Protein AF-A0A956IYU4-F1 (afdb_monomer_lite)

Structure (mmCIF, N/CA/C/O backbone):
data_AF-A0A956IYU4-F1
#
_entry.id   AF-A0A956IYU4-F1
#
loop_
_atom_site.group_PDB
_atom_site.id
_atom_site.type_symbol
_atom_site.label_atom_id
_atom_site.label_alt_id
_atom_site.label_comp_id
_atom_site.label_asym_id
_atom_site.label_entity_id
_atom_site.label_seq_id
_atom_site.pdbx_PDB_ins_code
_atom_site.Cartn_x
_atom_site.Cartn_y
_atom_site.Cartn_z
_atom_site.occupancy
_atom_site.B_iso_or_equiv
_atom_site.auth_seq_id
_atom_site.auth_comp_id
_atom_site.auth_asym_id
_atom_site.auth_atom_id
_atom_site.pdbx_PDB_model_num
ATOM 1 N N . MET A 1 1 ? -11.314 -18.450 39.414 1.00 36.56 1 MET A N 1
ATOM 2 C CA . MET A 1 1 ? -12.401 -18.622 38.427 1.00 36.56 1 MET A CA 1
ATOM 3 C C . MET A 1 1 ? -12.031 -17.770 37.225 1.00 36.56 1 MET A C 1
ATOM 5 O O . MET A 1 1 ? -11.643 -16.630 37.430 1.00 36.56 1 MET A O 1
ATOM 9 N N . LEU A 1 2 ? -11.947 -18.393 36.050 1.00 34.94 2 LEU A N 1
ATOM 10 C CA . LEU A 1 2 ? -11.130 -17.993 34.901 1.00 34.94 2 LEU A CA 1
ATOM 11 C C . LEU A 1 2 ? -11.397 -16.573 34.374 1.00 34.94 2 LEU A C 1
ATOM 13 O O . LEU A 1 2 ? -12.539 -16.209 34.109 1.00 34.94 2 LEU A O 1
ATOM 17 N N . ALA A 1 3 ? -10.310 -15.841 34.118 1.00 36.00 3 ALA A N 1
ATOM 18 C CA . ALA A 1 3 ? -10.286 -14.736 33.172 1.00 36.00 3 ALA A CA 1
ATOM 19 C C . ALA A 1 3 ? -10.494 -15.306 31.760 1.00 36.00 3 ALA A C 1
ATOM 21 O O . ALA A 1 3 ? -9.630 -16.005 31.231 1.00 36.00 3 ALA A O 1
ATOM 22 N N . LEU A 1 4 ? -11.657 -15.043 31.167 1.00 43.25 4 LEU A N 1
ATOM 23 C CA . LEU A 1 4 ? -11.859 -15.238 29.738 1.00 43.25 4 LEU A CA 1
ATOM 24 C C . LEU A 1 4 ? -11.059 -14.157 29.008 1.00 43.25 4 LEU A C 1
ATOM 26 O O . LEU A 1 4 ? -11.446 -12.991 28.969 1.00 43.25 4 LEU A O 1
ATOM 30 N N . LEU A 1 5 ? -9.920 -14.579 28.461 1.00 45.81 5 LEU A N 1
ATOM 31 C CA . LEU A 1 5 ? -9.190 -13.920 27.385 1.00 45.81 5 LEU A CA 1
ATOM 32 C C . LEU A 1 5 ? -10.113 -13.814 26.162 1.00 45.81 5 LEU A C 1
ATOM 34 O O . LEU A 1 5 ? -10.081 -14.651 25.266 1.00 45.81 5 LEU A O 1
ATOM 38 N N . GLY A 1 6 ? -10.979 -12.808 26.152 1.00 35.69 6 GLY A N 1
ATOM 39 C CA . GLY A 1 6 ? -11.669 -12.370 24.951 1.00 35.69 6 GLY A CA 1
ATOM 40 C C . GLY A 1 6 ? -10.779 -11.365 24.245 1.00 35.69 6 GLY A C 1
ATOM 41 O O . GLY A 1 6 ? -10.863 -10.175 24.536 1.00 35.69 6 GLY A O 1
ATOM 42 N N . VAL A 1 7 ? -9.914 -11.841 23.345 1.00 42.12 7 VAL A N 1
ATOM 43 C CA . VAL A 1 7 ? -9.416 -11.010 22.243 1.00 42.12 7 VAL A CA 1
ATOM 44 C C . VAL A 1 7 ? -10.658 -10.373 21.645 1.00 42.12 7 VAL A C 1
ATOM 46 O O . VAL A 1 7 ? -11.539 -11.084 21.158 1.00 42.12 7 VAL A O 1
ATOM 49 N N . VAL A 1 8 ? -10.795 -9.058 21.783 1.00 41.75 8 VAL A N 1
ATOM 50 C CA . VAL A 1 8 ? -11.903 -8.356 21.157 1.00 41.75 8 VAL A CA 1
ATOM 51 C C . VAL A 1 8 ? -11.607 -8.409 19.664 1.00 41.75 8 VAL A C 1
ATOM 53 O O . VAL A 1 8 ? -10.870 -7.588 19.132 1.00 41.75 8 VAL A O 1
ATOM 56 N N . ALA A 1 9 ? -12.116 -9.453 19.012 1.00 47.03 9 ALA A N 1
ATOM 57 C CA . ALA A 1 9 ? -12.219 -9.580 17.572 1.00 47.03 9 ALA A CA 1
ATOM 58 C C . ALA A 1 9 ? -13.215 -8.514 17.095 1.00 47.03 9 ALA A C 1
ATOM 60 O O . ALA A 1 9 ? -14.363 -8.807 16.764 1.00 47.03 9 ALA A O 1
ATOM 61 N N . LEU A 1 10 ? -12.818 -7.243 17.172 1.00 43.94 10 LEU A N 1
ATOM 62 C CA . LEU A 1 10 ? -13.607 -6.140 16.655 1.00 43.94 10 LEU A CA 1
ATOM 63 C C . LEU A 1 10 ? -13.467 -6.182 15.136 1.00 43.94 10 LEU A C 1
ATOM 65 O O . LEU A 1 10 ? -12.476 -5.742 14.568 1.00 43.94 10 LEU A O 1
ATOM 69 N N . PHE A 1 11 ? -14.496 -6.753 14.511 1.00 49.50 11 PHE A N 1
ATOM 70 C CA . PHE A 1 11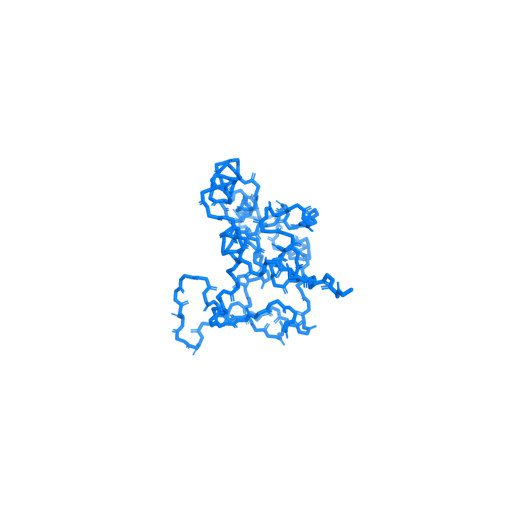 ? -14.834 -6.579 13.102 1.00 49.50 11 PHE A CA 1
ATOM 71 C C . PHE A 1 11 ? -13.940 -7.287 12.070 1.00 49.50 11 PHE A C 1
ATOM 73 O O . PHE A 1 11 ? -13.531 -6.707 11.074 1.00 49.50 11 PHE A O 1
ATOM 80 N N . GLN A 1 12 ? -13.724 -8.592 12.229 1.00 60.53 12 GLN A N 1
ATOM 81 C CA . GLN A 1 12 ? -13.349 -9.453 11.099 1.00 60.53 12 GLN A CA 1
ATOM 82 C C . GLN A 1 12 ? -14.637 -9.911 10.393 1.00 60.53 12 GLN A C 1
ATOM 84 O O . GLN A 1 12 ? -15.030 -11.075 10.487 1.00 60.53 12 GLN A O 1
ATOM 89 N N . ILE A 1 13 ? -15.378 -8.990 9.759 1.00 62.53 13 ILE A N 1
ATOM 90 C CA . ILE A 1 13 ? -16.388 -9.435 8.790 1.00 62.53 13 ILE A CA 1
ATOM 91 C C . ILE A 1 13 ? -15.597 -10.096 7.674 1.00 62.53 13 ILE A C 1
ATOM 93 O O . ILE A 1 13 ? -14.913 -9.411 6.919 1.00 62.53 13 ILE A O 1
ATOM 97 N N . GLN A 1 14 ? -15.680 -11.422 7.596 1.00 71.38 14 GLN A N 1
ATOM 98 C CA . GLN A 1 14 ? -15.031 -12.161 6.532 1.00 71.38 14 GLN A CA 1
ATOM 99 C C . GLN A 1 14 ? -15.664 -11.759 5.205 1.00 71.38 14 GLN A C 1
ATOM 101 O O . GLN A 1 14 ? -16.773 -12.174 4.864 1.00 71.38 14 GLN A O 1
ATOM 106 N N . LEU A 1 15 ? -14.958 -10.905 4.479 1.00 81.38 15 LEU A N 1
ATOM 107 C CA . LEU A 1 15 ? -15.327 -10.500 3.140 1.00 81.38 15 LEU A CA 1
ATOM 108 C C . LEU A 1 15 ? -14.923 -11.612 2.164 1.00 81.38 15 LEU A C 1
ATOM 110 O O . LEU A 1 15 ? -13.841 -12.167 2.332 1.00 81.38 15 LEU A O 1
ATOM 114 N N . PRO A 1 16 ? -15.739 -11.941 1.151 1.00 86.50 16 PRO A N 1
ATOM 115 C CA . PRO A 1 16 ? -15.345 -12.784 0.024 1.00 86.50 16 PRO A CA 1
ATOM 116 C C . PRO A 1 16 ? -13.981 -12.435 -0.595 1.00 86.50 16 PRO A C 1
ATOM 118 O O . PRO A 1 16 ? -13.442 -11.341 -0.406 1.00 86.50 16 PRO A O 1
ATOM 121 N N . GLY A 1 17 ? -13.437 -13.371 -1.370 1.00 88.19 17 GLY A N 1
ATOM 122 C CA . GLY A 1 17 ? -12.120 -13.253 -2.001 1.00 88.19 17 GLY A CA 1
ATOM 123 C C . GLY A 1 17 ? -11.017 -13.947 -1.203 1.00 88.19 17 GLY A C 1
ATOM 124 O O . GLY A 1 17 ? -11.297 -14.694 -0.264 1.00 88.19 17 GLY A O 1
ATOM 125 N N . THR A 1 18 ? -9.764 -13.700 -1.577 1.00 90.81 18 THR A N 1
ATOM 126 C CA . THR A 1 18 ? -8.589 -14.312 -0.938 1.00 90.81 18 THR A CA 1
ATOM 127 C C . THR A 1 18 ? -8.343 -13.730 0.449 1.00 90.81 18 THR A C 1
ATOM 129 O O . THR A 1 18 ? -8.415 -12.517 0.643 1.00 90.81 18 THR A O 1
ATOM 132 N N . GLN A 1 19 ? -8.027 -14.599 1.406 1.00 91.88 19 GLN A N 1
ATOM 133 C CA . GLN A 1 19 ? -7.857 -14.258 2.819 1.00 91.88 19 GLN A CA 1
ATOM 134 C C . GLN A 1 19 ? -6.398 -14.333 3.265 1.00 91.88 19 GLN A C 1
ATOM 136 O O . GLN A 1 19 ? -5.568 -14.953 2.584 1.00 91.88 19 GLN A O 1
ATOM 141 N N . PRO A 1 20 ? -6.059 -13.740 4.426 1.00 92.62 20 PRO A N 1
ATOM 142 C CA . PRO A 1 20 ? -4.705 -13.793 4.936 1.00 92.62 20 PRO A CA 1
ATOM 143 C C . PRO A 1 20 ? -4.241 -15.237 5.142 1.00 92.62 20 PRO A C 1
ATOM 145 O O . PRO A 1 20 ? -4.925 -16.048 5.765 1.00 92.62 20 PRO A O 1
ATOM 148 N N . GLY A 1 21 ? -3.064 -15.562 4.608 1.00 90.56 21 GLY A N 1
ATOM 149 C CA . GLY A 1 21 ? -2.463 -16.894 4.709 1.00 90.56 21 GLY A CA 1
ATOM 150 C C . GLY A 1 21 ? -3.004 -17.958 3.744 1.00 90.56 21 GLY A C 1
ATOM 151 O O . GLY A 1 21 ? -2.510 -19.084 3.783 1.00 90.56 21 GLY A O 1
ATOM 152 N N . GLU A 1 22 ? -3.960 -17.641 2.864 1.00 92.38 22 GLU A N 1
ATOM 153 C CA . GLU A 1 22 ? -4.471 -18.612 1.877 1.00 92.38 22 GLU A CA 1
ATOM 154 C C . GLU A 1 22 ? -3.514 -18.853 0.701 1.00 92.38 22 GLU A C 1
ATOM 156 O O . GLU A 1 22 ? -3.512 -19.938 0.116 1.00 92.38 22 GLU A O 1
ATOM 161 N N . LEU A 1 23 ? -2.683 -17.865 0.357 1.00 92.38 23 LEU A N 1
ATOM 162 C CA . LEU A 1 23 ? -1.724 -17.971 -0.742 1.00 92.38 23 LEU A CA 1
ATOM 163 C C . LEU A 1 23 ? -0.533 -18.856 -0.353 1.00 92.38 23 LEU A C 1
ATOM 165 O O . LEU A 1 23 ? 0.206 -18.556 0.588 1.00 92.38 23 LEU A O 1
ATOM 169 N N . ARG A 1 24 ? -0.292 -19.921 -1.123 1.00 93.25 24 ARG A N 1
ATOM 170 C CA . ARG A 1 24 ? 0.916 -20.752 -1.006 1.00 93.25 24 ARG A CA 1
ATOM 171 C C . ARG A 1 24 ? 2.085 -20.124 -1.753 1.00 93.25 24 ARG A C 1
ATOM 173 O O . ARG A 1 24 ? 3.226 -20.192 -1.292 1.00 93.25 24 ARG A O 1
ATOM 180 N N . HIS A 1 25 ? 1.811 -19.515 -2.903 1.00 92.81 25 HIS A N 1
ATOM 181 C CA . HIS A 1 25 ? 2.782 -18.749 -3.663 1.00 92.81 25 HIS A CA 1
ATOM 182 C C . HIS A 1 25 ? 2.897 -17.340 -3.079 1.00 92.81 25 HIS A C 1
ATOM 184 O O . HIS A 1 25 ? 2.004 -16.503 -3.245 1.00 92.81 25 HIS A O 1
ATOM 190 N N . ARG A 1 26 ? 4.004 -17.093 -2.372 1.00 90.06 26 ARG A N 1
ATOM 191 C CA . ARG A 1 26 ? 4.291 -15.802 -1.734 1.00 90.06 26 ARG A CA 1
ATOM 192 C C . ARG A 1 26 ? 4.411 -14.686 -2.756 1.00 90.06 26 ARG A C 1
ATOM 194 O O . ARG A 1 26 ? 4.672 -14.943 -3.930 1.00 90.06 26 ARG A O 1
ATOM 201 N N . PHE A 1 27 ? 4.236 -13.458 -2.288 1.00 92.69 27 PHE A N 1
ATOM 202 C CA . PHE A 1 27 ? 4.439 -12.311 -3.146 1.00 92.69 27 PHE A CA 1
ATOM 203 C C . PHE A 1 27 ? 5.914 -12.120 -3.500 1.00 92.69 27 PHE A C 1
ATOM 205 O O . PHE A 1 27 ? 6.801 -12.295 -2.659 1.00 92.69 27 PHE A O 1
ATOM 212 N N . SER A 1 28 ? 6.166 -11.742 -4.747 1.00 92.19 28 SER A N 1
ATOM 213 C CA . SER A 1 28 ? 7.487 -11.315 -5.202 1.00 92.19 28 SER A CA 1
ATOM 214 C C . SER A 1 28 ? 7.743 -9.861 -4.810 1.00 92.19 28 SER A C 1
ATOM 216 O O . SER A 1 28 ? 6.865 -9.009 -4.929 1.00 92.19 28 SER A O 1
ATOM 218 N N . ASP A 1 29 ? 8.966 -9.558 -4.374 1.00 91.75 29 ASP A N 1
ATOM 219 C CA . ASP A 1 29 ? 9.379 -8.176 -4.123 1.00 91.75 29 ASP A CA 1
ATOM 220 C C . ASP A 1 29 ? 9.360 -7.376 -5.447 1.00 91.75 29 ASP A C 1
ATOM 222 O O . ASP A 1 29 ? 9.904 -7.874 -6.444 1.00 91.75 29 ASP A O 1
ATOM 226 N N . PRO A 1 30 ? 8.807 -6.144 -5.483 1.00 91.12 30 PRO A N 1
ATOM 227 C CA . PRO A 1 30 ? 8.770 -5.305 -6.689 1.00 91.12 30 PRO A CA 1
ATOM 228 C C . PRO A 1 30 ? 10.137 -5.064 -7.340 1.00 91.12 30 PRO A C 1
ATOM 230 O O . PRO A 1 30 ? 10.234 -4.885 -8.555 1.00 91.12 30 PRO A O 1
ATOM 233 N N . THR A 1 31 ? 11.222 -5.100 -6.562 1.00 91.38 31 THR A N 1
ATOM 234 C CA . THR A 1 31 ? 12.596 -5.013 -7.079 1.00 91.38 31 THR A CA 1
ATOM 235 C C . THR A 1 31 ? 12.922 -6.140 -8.059 1.00 91.38 31 THR A C 1
ATOM 237 O O . THR A 1 31 ? 13.674 -5.922 -9.007 1.00 91.38 31 THR A O 1
ATOM 240 N N . THR A 1 32 ? 12.290 -7.308 -7.910 1.00 92.44 32 THR A N 1
AT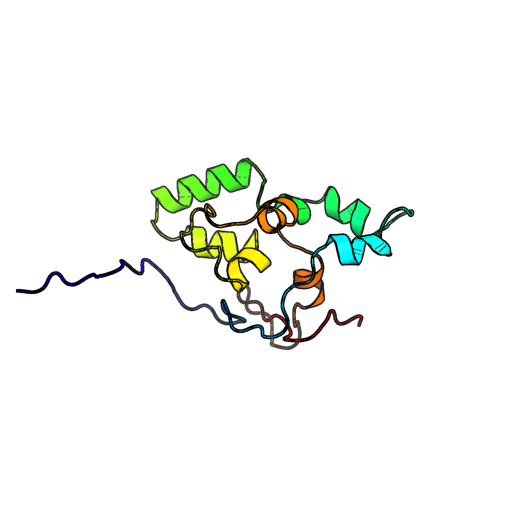OM 241 C CA . THR A 1 32 ? 12.393 -8.418 -8.866 1.00 92.44 32 THR A CA 1
ATOM 242 C C . THR A 1 32 ? 11.866 -8.001 -10.236 1.00 92.44 32 THR A C 1
ATOM 244 O O . THR A 1 32 ? 12.509 -8.264 -11.252 1.00 92.44 32 THR A O 1
ATOM 247 N N . CYS A 1 33 ? 10.732 -7.297 -10.270 1.00 92.19 33 CYS A N 1
ATOM 248 C CA . CYS A 1 33 ? 10.129 -6.770 -11.493 1.00 92.19 33 CYS A CA 1
ATOM 249 C C . CYS A 1 33 ? 11.006 -5.665 -12.103 1.00 92.19 33 CYS A C 1
ATOM 251 O O . CYS A 1 33 ? 11.197 -5.609 -13.320 1.00 92.19 33 CYS A O 1
ATOM 253 N N . HIS A 1 34 ? 11.594 -4.811 -11.260 1.00 93.25 34 HIS A N 1
ATOM 254 C CA . HIS A 1 34 ? 12.462 -3.712 -11.690 1.00 93.25 34 HIS A CA 1
ATOM 255 C C . HIS A 1 34 ? 13.758 -4.160 -12.372 1.00 93.25 34 HIS A C 1
ATOM 257 O O . HIS A 1 34 ? 14.349 -3.357 -13.090 1.00 93.25 34 HIS A O 1
ATOM 263 N N . ASN A 1 35 ? 14.184 -5.416 -12.210 1.00 93.75 35 ASN A N 1
ATOM 264 C CA . ASN A 1 35 ? 15.356 -5.943 -12.915 1.00 93.75 35 ASN A CA 1
ATOM 265 C C . ASN A 1 35 ? 15.211 -5.874 -14.443 1.00 93.75 35 ASN A C 1
ATOM 267 O O . ASN A 1 35 ? 16.216 -5.778 -15.146 1.00 93.75 35 ASN A O 1
ATOM 271 N N . CYS A 1 36 ? 13.978 -5.929 -14.959 1.00 94.75 36 CYS A N 1
ATOM 272 C CA . CYS A 1 36 ? 13.707 -5.876 -16.398 1.00 94.75 36 CYS A CA 1
ATOM 273 C C . CYS A 1 36 ? 12.670 -4.818 -16.794 1.00 94.75 36 CYS A C 1
ATOM 275 O O . CYS A 1 36 ? 12.698 -4.359 -17.929 1.00 94.75 36 CYS A O 1
ATOM 277 N N . HIS A 1 37 ? 11.771 -4.409 -15.893 1.00 94.75 37 HIS A N 1
ATOM 278 C CA . HIS A 1 37 ? 10.672 -3.479 -16.190 1.00 94.75 37 HIS A CA 1
ATOM 279 C C . HIS A 1 37 ? 10.939 -2.043 -15.713 1.00 94.75 37 HIS A C 1
ATOM 281 O O . HIS A 1 37 ? 10.006 -1.337 -15.328 1.00 94.75 37 HIS A O 1
ATOM 287 N N . ARG A 1 38 ? 12.205 -1.609 -15.723 1.00 96.00 38 ARG A N 1
ATOM 288 C CA . ARG A 1 38 ? 12.641 -0.274 -15.292 1.00 96.00 38 ARG A CA 1
ATOM 289 C C . ARG A 1 38 ? 13.724 0.294 -16.218 1.00 96.00 38 ARG A C 1
ATOM 291 O O . ARG A 1 38 ? 14.476 -0.472 -16.812 1.00 96.00 38 ARG A O 1
ATOM 298 N N . GLY A 1 39 ? 13.855 1.621 -16.292 1.00 95.88 39 GLY A N 1
ATOM 299 C CA . GLY A 1 39 ? 15.004 2.297 -16.907 1.00 95.88 39 GLY A CA 1
ATOM 300 C C . GLY A 1 39 ? 14.868 2.565 -18.406 1.00 95.88 39 GLY A C 1
ATOM 301 O O . GLY A 1 39 ? 15.869 2.807 -19.076 1.00 95.88 39 GLY A O 1
ATOM 302 N N . PHE A 1 40 ? 13.645 2.523 -18.932 1.00 95.25 40 PHE A N 1
ATOM 303 C CA . PHE A 1 40 ? 13.321 2.853 -20.319 1.00 95.25 40 PHE A CA 1
ATOM 304 C C . PHE A 1 40 ? 12.039 3.687 -20.389 1.00 95.25 40 PHE A C 1
ATOM 306 O O . PHE A 1 40 ? 11.281 3.769 -19.420 1.00 95.25 40 PHE A O 1
ATOM 313 N N . ASP A 1 41 ? 11.813 4.330 -21.533 1.00 95.50 41 ASP A N 1
ATOM 314 C CA . ASP A 1 41 ? 10.646 5.188 -21.730 1.00 95.50 41 ASP A CA 1
ATOM 315 C C . ASP A 1 41 ? 9.339 4.396 -21.572 1.00 95.50 41 ASP A C 1
ATOM 317 O O . ASP A 1 41 ? 9.176 3.317 -22.142 1.00 95.50 41 ASP A O 1
ATOM 321 N N . GLY A 1 42 ? 8.431 4.909 -20.742 1.00 91.81 42 GLY A N 1
ATOM 322 C CA . GLY A 1 42 ? 7.186 4.226 -20.391 1.00 91.81 42 GLY A CA 1
ATOM 323 C C . GLY A 1 42 ? 7.349 2.959 -19.542 1.00 91.81 42 GLY A C 1
ATOM 324 O O . GLY A 1 42 ? 6.413 2.161 -19.478 1.00 91.81 42 GLY A O 1
ATOM 325 N N . SER A 1 43 ? 8.499 2.735 -18.891 1.00 95.38 43 SER A N 1
ATOM 326 C CA . SER A 1 43 ? 8.673 1.544 -18.055 1.00 95.38 43 SER A CA 1
ATOM 327 C C . SER A 1 43 ? 7.648 1.493 -16.912 1.00 95.38 43 SER A C 1
ATOM 329 O O . SER A 1 43 ? 7.346 2.498 -16.253 1.00 95.38 43 SER A O 1
ATOM 331 N N . ALA A 1 44 ? 7.102 0.298 -16.671 1.00 92.94 44 ALA A N 1
ATOM 332 C CA . ALA A 1 44 ? 6.092 0.091 -15.637 1.00 92.94 44 ALA A CA 1
ATOM 333 C C . ALA A 1 44 ? 6.644 0.422 -14.243 1.00 92.94 44 ALA A C 1
ATOM 335 O O . ALA A 1 44 ? 5.961 1.069 -13.459 1.00 92.94 44 ALA A O 1
ATOM 336 N N . GLY A 1 45 ? 7.893 0.048 -13.949 1.00 94.88 45 GLY A N 1
ATOM 337 C CA . GLY A 1 45 ? 8.529 0.345 -12.667 1.00 94.88 45 GLY A CA 1
ATOM 338 C C . GLY A 1 45 ? 8.686 1.845 -12.411 1.00 94.88 45 GLY A C 1
ATOM 339 O O . GLY A 1 45 ? 8.350 2.321 -11.325 1.00 94.88 45 GLY A O 1
ATOM 340 N N . ASP A 1 46 ? 9.144 2.615 -13.406 1.00 95.38 46 ASP A N 1
ATOM 341 C CA . ASP A 1 46 ? 9.355 4.058 -13.224 1.00 95.38 46 ASP A CA 1
ATOM 342 C C . ASP A 1 46 ? 8.024 4.820 -13.110 1.00 95.38 46 ASP A C 1
ATOM 344 O O . ASP A 1 46 ? 7.887 5.702 -12.261 1.00 95.38 46 ASP A O 1
ATOM 348 N N . THR A 1 47 ? 7.016 4.445 -13.902 1.00 95.31 47 THR A N 1
ATOM 349 C CA . THR A 1 47 ? 5.681 5.071 -13.853 1.00 95.31 47 THR A CA 1
ATOM 350 C C . THR A 1 47 ? 4.888 4.678 -12.603 1.00 95.31 47 THR A C 1
ATOM 352 O O . THR A 1 47 ? 4.228 5.529 -12.003 1.00 95.31 47 THR A O 1
ATOM 355 N N . TRP A 1 48 ? 4.993 3.426 -12.147 1.00 96.38 48 TRP A N 1
ATOM 356 C CA . TRP A 1 48 ? 4.363 2.964 -10.908 1.00 96.38 48 TRP A CA 1
ATOM 357 C C . TRP A 1 48 ? 4.956 3.651 -9.677 1.00 96.38 48 TRP A C 1
ATOM 359 O O . TRP A 1 48 ? 4.188 4.102 -8.829 1.00 96.38 48 TRP A O 1
ATOM 369 N N . THR A 1 49 ? 6.284 3.804 -9.597 1.00 94.06 49 THR A N 1
ATOM 370 C CA . THR A 1 49 ? 6.975 4.351 -8.409 1.00 94.06 49 THR A CA 1
ATOM 371 C C . THR A 1 49 ? 6.460 5.744 -8.009 1.00 94.06 49 THR A C 1
ATOM 373 O O . THR A 1 49 ? 6.365 6.058 -6.821 1.00 94.06 49 THR A O 1
ATOM 376 N N . GLY A 1 50 ? 6.107 6.583 -8.989 1.00 92.81 50 GLY A N 1
ATOM 377 C CA . GLY A 1 50 ? 5.540 7.918 -8.760 1.00 92.81 50 GLY A CA 1
ATOM 378 C C . GLY A 1 50 ? 4.015 7.958 -8.598 1.00 92.81 50 GLY A C 1
ATOM 379 O O . GLY A 1 50 ? 3.462 9.017 -8.317 1.00 92.81 50 GLY A O 1
ATOM 380 N N . SER A 1 51 ? 3.322 6.835 -8.791 1.00 96.06 51 SER A N 1
ATOM 381 C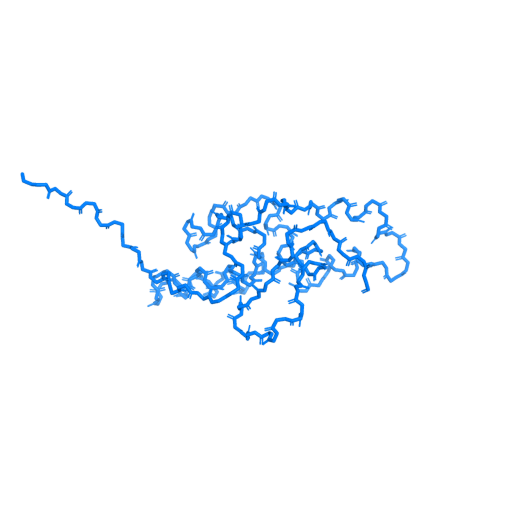 CA . SER A 1 51 ? 1.858 6.765 -8.764 1.00 96.06 51 SER A CA 1
ATOM 382 C C . SER A 1 51 ? 1.296 6.694 -7.342 1.00 96.06 51 SER A C 1
ATOM 384 O O . SER A 1 51 ? 1.994 6.354 -6.384 1.00 96.06 51 SER A O 1
ATOM 386 N N . MET A 1 52 ? -0.010 6.924 -7.201 1.00 96.50 52 MET A N 1
ATOM 387 C CA . MET A 1 52 ? -0.697 6.703 -5.924 1.00 96.50 52 MET A CA 1
ATOM 388 C C . MET A 1 52 ? -0.679 5.233 -5.486 1.00 96.50 52 MET A C 1
ATOM 390 O O . MET A 1 52 ? -0.745 4.968 -4.293 1.00 96.50 52 MET A O 1
ATOM 394 N N . MET A 1 53 ? -0.520 4.280 -6.410 1.00 96.00 53 MET A N 1
ATOM 395 C CA . MET A 1 53 ? -0.509 2.850 -6.085 1.00 96.00 53 MET A CA 1
ATOM 396 C C . MET A 1 53 ? 0.732 2.473 -5.269 1.00 96.00 53 MET A C 1
ATOM 398 O O . MET A 1 53 ? 0.602 1.900 -4.188 1.00 96.00 53 MET A O 1
ATOM 402 N N . ALA A 1 54 ? 1.919 2.902 -5.714 1.00 96.44 54 ALA A N 1
ATOM 403 C CA . ALA A 1 54 ? 3.171 2.702 -4.977 1.00 96.44 54 ALA A CA 1
ATOM 404 C C . ALA A 1 54 ? 3.201 3.446 -3.632 1.00 96.44 54 ALA A C 1
ATOM 406 O O . ALA A 1 54 ? 3.916 3.064 -2.709 1.00 96.44 54 ALA A O 1
ATOM 407 N N . ASN A 1 55 ? 2.431 4.532 -3.513 1.00 97.38 55 ASN A N 1
ATOM 408 C CA . ASN A 1 55 ? 2.376 5.356 -2.309 1.00 97.38 55 ASN A CA 1
ATOM 409 C C . ASN A 1 55 ? 1.190 5.018 -1.391 1.00 97.38 55 ASN A C 1
ATOM 411 O O . ASN A 1 55 ? 1.078 5.620 -0.327 1.00 97.38 55 ASN A O 1
ATOM 415 N N . ALA A 1 56 ? 0.345 4.046 -1.752 1.00 97.75 56 ALA A N 1
ATOM 416 C CA . ALA A 1 56 ? -0.942 3.808 -1.100 1.00 97.75 56 ALA A CA 1
ATOM 417 C C . ALA A 1 56 ? -0.834 3.546 0.410 1.00 97.75 56 ALA A C 1
ATOM 419 O O . ALA A 1 56 ? -1.692 4.005 1.159 1.00 97.75 56 ALA A O 1
ATOM 420 N N . ALA A 1 57 ? 0.224 2.865 0.860 1.00 97.06 57 ALA A N 1
ATOM 421 C CA . ALA A 1 57 ? 0.450 2.583 2.277 1.00 97.06 57 ALA A CA 1
ATOM 422 C C . ALA A 1 57 ? 1.082 3.757 3.042 1.00 97.06 57 ALA A C 1
ATOM 424 O O . ALA A 1 57 ? 0.916 3.848 4.251 1.00 97.06 57 ALA A O 1
ATOM 425 N N . ARG A 1 58 ? 1.820 4.650 2.372 1.00 96.00 58 ARG A N 1
ATOM 426 C CA . ARG A 1 58 ? 2.648 5.691 3.017 1.00 96.00 58 ARG A CA 1
ATOM 427 C C . ARG A 1 58 ? 2.181 7.123 2.763 1.00 96.00 58 ARG A C 1
ATOM 429 O O . ARG A 1 58 ? 2.876 8.065 3.139 1.00 96.00 58 ARG A O 1
ATOM 436 N N . ASP A 1 59 ? 1.043 7.295 2.10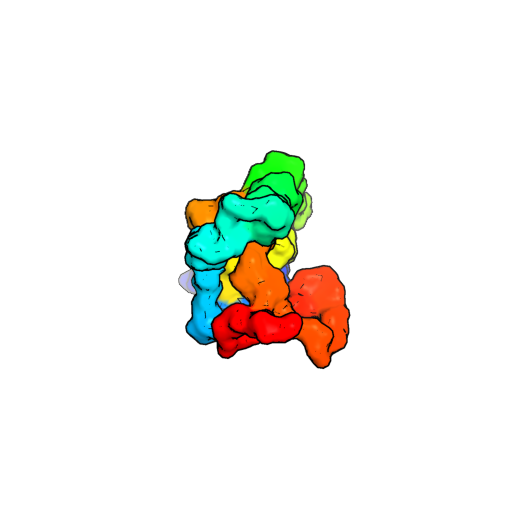0 1.00 97.44 59 ASP A N 1
ATOM 437 C CA .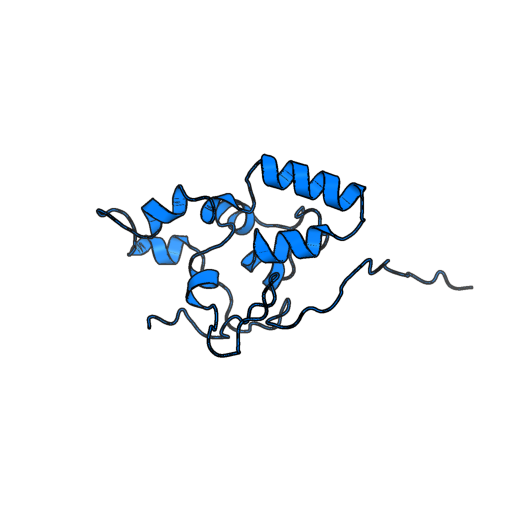 ASP A 1 59 ? 0.436 8.605 1.890 1.00 97.44 59 ASP A CA 1
ATOM 438 C C . ASP A 1 59 ? 0.038 9.216 3.252 1.00 97.44 59 ASP A C 1
ATOM 440 O O . ASP A 1 59 ? -0.737 8.607 3.994 1.00 97.44 59 ASP A O 1
ATOM 444 N N . PRO A 1 60 ? 0.541 10.411 3.619 1.00 97.25 60 PRO A N 1
ATOM 445 C CA . PRO A 1 60 ? 0.200 11.049 4.889 1.00 97.25 60 PRO A CA 1
ATOM 446 C C . PRO A 1 60 ? -1.301 11.327 5.054 1.00 97.25 60 PRO A C 1
ATOM 448 O O . PRO A 1 60 ? -1.793 11.306 6.183 1.00 97.25 60 PRO A O 1
ATOM 451 N N . ILE A 1 61 ? -2.041 11.557 3.963 1.00 97.94 61 ILE A N 1
ATOM 452 C CA . ILE A 1 61 ? -3.499 11.730 4.017 1.00 97.94 61 ILE A CA 1
ATOM 453 C C . ILE A 1 61 ? -4.157 10.405 4.401 1.00 97.94 61 ILE A C 1
ATOM 455 O O . ILE A 1 61 ? -5.011 10.373 5.289 1.00 97.94 61 ILE A O 1
ATOM 459 N N . PHE A 1 62 ? -3.720 9.306 3.783 1.00 97.69 62 PHE A N 1
ATOM 460 C CA . PHE A 1 62 ? -4.176 7.966 4.137 1.00 97.69 62 PHE A CA 1
ATOM 461 C C . PHE A 1 62 ? -3.871 7.632 5.601 1.00 97.69 62 PHE A C 1
ATOM 463 O O . PHE A 1 62 ? -4.764 7.193 6.315 1.00 97.69 62 PHE A O 1
ATOM 470 N N . LEU A 1 63 ? -2.651 7.886 6.079 1.00 97.81 63 LEU A N 1
ATOM 471 C CA . LEU A 1 63 ? -2.261 7.578 7.460 1.00 97.81 63 LEU A CA 1
ATOM 472 C C . LEU A 1 63 ? -3.094 8.349 8.493 1.00 97.81 63 LEU A C 1
ATOM 474 O O . LEU A 1 63 ? -3.512 7.783 9.508 1.00 97.81 63 LEU A O 1
ATOM 478 N N . ALA A 1 64 ? -3.376 9.627 8.229 1.00 98.38 64 ALA A N 1
ATOM 479 C CA . ALA A 1 64 ? -4.257 10.423 9.075 1.00 98.38 64 ALA A CA 1
ATOM 480 C C . ALA A 1 64 ? -5.690 9.865 9.072 1.00 98.38 64 ALA A C 1
ATOM 482 O O . ALA A 1 64 ? -6.287 9.699 10.136 1.00 98.38 64 ALA A O 1
ATOM 483 N N . ALA A 1 65 ? -6.219 9.517 7.895 1.00 98.31 65 ALA A N 1
ATOM 484 C CA . ALA A 1 65 ? -7.551 8.934 7.760 1.00 98.31 65 ALA A CA 1
ATOM 485 C C . ALA A 1 65 ? -7.659 7.557 8.435 1.00 98.31 65 ALA A C 1
ATOM 487 O O . ALA A 1 65 ? -8.631 7.309 9.139 1.00 98.31 65 ALA A O 1
ATOM 488 N N . LEU A 1 66 ? -6.650 6.693 8.290 1.00 97.62 66 LEU A N 1
ATOM 489 C CA . LEU A 1 66 ? -6.558 5.393 8.960 1.00 97.62 66 LEU A CA 1
ATOM 490 C C . LEU A 1 66 ? -6.578 5.552 10.484 1.00 97.62 66 LEU A C 1
ATOM 492 O O . LEU A 1 66 ? -7.254 4.803 11.189 1.00 97.62 66 LEU A O 1
ATOM 496 N N . THR A 1 67 ? -5.846 6.546 10.989 1.00 97.94 67 THR A N 1
ATOM 497 C CA . THR A 1 67 ? -5.801 6.857 12.420 1.00 97.94 67 THR A CA 1
ATOM 498 C C . THR A 1 67 ? -7.176 7.286 12.929 1.00 97.94 67 THR A C 1
ATOM 500 O O . THR A 1 67 ? -7.654 6.729 13.913 1.00 97.94 67 THR A O 1
ATOM 503 N N . ILE A 1 68 ? -7.830 8.230 12.246 1.00 98.25 68 ILE A N 1
ATOM 504 C CA . ILE A 1 68 ? -9.167 8.717 12.621 1.00 98.25 68 ILE A CA 1
ATOM 505 C C . ILE A 1 68 ? -10.200 7.588 12.519 1.00 98.25 68 ILE A C 1
ATOM 507 O O . ILE A 1 68 ? -10.962 7.379 13.454 1.00 98.25 68 ILE A O 1
ATOM 511 N N . ALA A 1 69 ? -10.179 6.795 11.445 1.00 96.50 69 ALA A N 1
ATOM 512 C CA . ALA A 1 69 ? -11.102 5.676 11.264 1.00 96.50 69 ALA A CA 1
ATOM 513 C C . ALA A 1 69 ? -11.005 4.661 12.413 1.00 96.50 69 ALA A C 1
ATOM 515 O O . ALA A 1 69 ? -12.026 4.246 12.958 1.00 96.50 69 ALA A O 1
ATOM 516 N N . ASN A 1 70 ? -9.788 4.312 12.844 1.00 95.31 70 ASN A N 1
ATOM 517 C CA . ASN A 1 70 ? -9.586 3.429 13.993 1.00 95.31 70 ASN A CA 1
ATOM 518 C C . ASN A 1 70 ? -9.985 4.065 15.338 1.00 95.31 70 ASN A C 1
ATOM 520 O O . ASN A 1 70 ? -10.316 3.334 16.270 1.00 95.31 70 ASN A O 1
ATOM 524 N N . GLN A 1 71 ? -9.954 5.396 15.463 1.00 96.69 71 GLN A N 1
ATOM 525 C CA . GLN A 1 71 ? -10.450 6.109 16.649 1.00 96.69 71 GLN A CA 1
ATOM 526 C C . GLN A 1 71 ? -11.982 6.127 16.695 1.00 96.69 71 GLN A C 1
ATOM 528 O O . GLN A 1 71 ? -12.560 5.901 17.758 1.00 96.69 71 GLN A O 1
ATOM 533 N N . ASP A 1 72 ? -12.622 6.363 15.550 1.00 97.00 72 ASP A N 1
ATOM 534 C CA . ASP A 1 72 ? -14.078 6.412 15.415 1.00 97.00 72 ASP A CA 1
ATOM 535 C C . ASP A 1 72 ? -14.698 5.014 15.548 1.00 97.00 72 ASP A C 1
ATOM 537 O O . ASP A 1 72 ? -15.700 4.820 16.239 1.00 97.00 72 ASP A O 1
ATOM 541 N N . VAL A 1 73 ? -14.087 4.024 14.892 1.00 94.31 73 VAL A N 1
ATOM 542 C CA . VAL A 1 73 ? -14.503 2.620 14.903 1.00 94.31 73 VAL A CA 1
ATOM 543 C C . VAL A 1 73 ? -13.260 1.738 15.062 1.00 94.31 73 VAL A C 1
ATOM 545 O O . VAL A 1 73 ? -12.590 1.430 14.067 1.00 94.31 73 VAL A O 1
ATOM 548 N N . PRO A 1 74 ? -12.949 1.289 16.294 1.00 92.25 74 PRO A N 1
ATOM 549 C CA . PRO A 1 74 ? -11.812 0.414 16.547 1.00 92.25 74 PRO A CA 1
ATOM 550 C C . PRO A 1 74 ? -11.867 -0.845 15.683 1.00 92.25 74 PRO A C 1
ATOM 552 O O . PRO A 1 74 ? -12.871 -1.557 15.675 1.00 92.25 74 PRO A O 1
ATOM 555 N N . GLY A 1 75 ? -10.785 -1.114 14.955 1.00 89.62 75 GLY A N 1
ATOM 556 C CA . GLY A 1 75 ? -10.679 -2.271 14.067 1.00 89.62 75 GLY A CA 1
ATOM 557 C C . GLY A 1 75 ? -10.952 -1.980 12.592 1.00 89.62 75 GLY A C 1
ATOM 558 O O . GLY A 1 75 ? -10.534 -2.755 11.736 1.00 89.62 75 GLY A O 1
ATOM 559 N N . SER A 1 76 ? -11.600 -0.855 12.269 1.00 91.94 76 SER A N 1
ATOM 560 C CA . SER A 1 76 ? -11.999 -0.529 10.891 1.00 91.94 76 SER A CA 1
ATOM 561 C C . SER A 1 76 ? -10.826 -0.377 9.916 1.00 91.94 76 SER A C 1
ATOM 563 O O . SER A 1 76 ? -11.004 -0.574 8.712 1.00 91.94 76 SER A O 1
ATOM 565 N N . GLY A 1 77 ? -9.623 -0.095 10.423 1.00 94.31 77 GLY A N 1
ATOM 566 C CA . GLY A 1 77 ? -8.416 0.009 9.613 1.00 94.31 77 GLY A CA 1
ATOM 567 C C . GLY A 1 77 ? -8.003 -1.283 8.902 1.00 94.31 77 GLY A C 1
ATOM 568 O O . GLY A 1 77 ? -7.309 -1.202 7.892 1.00 94.31 77 GLY A O 1
ATOM 569 N N . ASP A 1 78 ? -8.480 -2.456 9.337 1.00 92.88 78 ASP A N 1
ATOM 570 C CA . ASP A 1 78 ? -8.222 -3.733 8.653 1.00 92.88 78 ASP A CA 1
ATOM 571 C C . ASP A 1 78 ? -8.680 -3.686 7.184 1.00 92.88 78 ASP A C 1
ATOM 573 O O . ASP A 1 78 ? -7.915 -3.988 6.264 1.00 92.88 78 ASP A O 1
ATOM 577 N N . LEU A 1 79 ? -9.895 -3.177 6.948 1.00 91.25 79 LEU A N 1
ATOM 578 C CA . LEU A 1 79 ? -10.449 -2.997 5.605 1.00 91.25 79 LEU A CA 1
ATOM 579 C C . LEU A 1 79 ? -9.635 -1.991 4.779 1.00 91.25 79 LEU A C 1
ATOM 581 O O . LEU A 1 79 ? -9.447 -2.168 3.575 1.00 91.25 79 LEU A O 1
ATOM 585 N N . CYS A 1 80 ? -9.141 -0.929 5.412 1.00 95.00 80 CYS A N 1
ATOM 586 C CA . CYS A 1 80 ? -8.308 0.066 4.748 1.00 95.00 80 CYS A CA 1
ATOM 587 C C . CYS A 1 80 ? -6.993 -0.565 4.268 1.00 95.00 80 CYS A C 1
ATOM 589 O O . CYS A 1 80 ? -6.599 -0.401 3.111 1.00 95.00 80 CYS A O 1
ATOM 591 N N . LEU A 1 81 ? -6.337 -1.332 5.141 1.00 95.56 81 LEU A N 1
ATOM 592 C CA . LEU A 1 81 ? -5.067 -1.997 4.859 1.00 95.56 81 LEU A CA 1
ATOM 593 C C . LEU A 1 81 ? -5.212 -3.095 3.800 1.00 95.56 81 LEU A C 1
ATOM 595 O O . LEU A 1 81 ? -4.310 -3.255 2.977 1.00 95.56 81 LEU A O 1
ATOM 599 N N . ARG A 1 82 ? -6.371 -3.761 3.726 1.00 94.06 82 ARG A N 1
ATOM 600 C CA . ARG A 1 82 ? -6.699 -4.705 2.647 1.00 94.06 82 ARG A CA 1
ATOM 601 C C . ARG A 1 82 ? -6.568 -4.095 1.247 1.00 94.06 82 ARG A C 1
ATOM 603 O O . ARG A 1 82 ? -6.157 -4.799 0.326 1.00 94.06 82 ARG A O 1
ATOM 610 N N . CYS A 1 83 ? -6.871 -2.805 1.081 1.00 93.69 83 CYS A N 1
ATOM 611 C CA . CYS A 1 83 ? -6.688 -2.077 -0.182 1.00 93.69 83 CYS A CA 1
ATOM 612 C C . CYS A 1 83 ? -5.332 -1.380 -0.295 1.00 93.69 83 CYS A C 1
ATOM 614 O O . CYS A 1 83 ? -4.732 -1.382 -1.363 1.00 93.69 83 CYS A O 1
ATOM 616 N N . HIS A 1 84 ? -4.874 -0.731 0.774 1.00 97.00 84 HIS A N 1
ATOM 617 C CA . HIS A 1 84 ? -3.724 0.175 0.712 1.00 97.00 84 HIS A CA 1
ATOM 618 C C . HIS A 1 84 ? -2.374 -0.536 0.857 1.00 97.00 84 HIS A C 1
ATOM 620 O O . HIS A 1 84 ? -1.341 0.016 0.484 1.00 97.00 84 HIS A O 1
ATOM 626 N N . THR A 1 85 ? -2.376 -1.773 1.356 1.00 96.81 85 THR A N 1
ATOM 627 C CA . THR A 1 85 ? -1.201 -2.649 1.417 1.00 96.81 85 THR A CA 1
ATOM 628 C C . THR A 1 85 ? -1.606 -4.122 1.239 1.00 96.81 85 THR A C 1
ATOM 630 O O . THR A 1 85 ? -1.456 -4.941 2.148 1.00 96.81 85 THR A O 1
ATOM 633 N N . PRO A 1 86 ? -2.133 -4.514 0.063 1.00 95.50 86 PRO A N 1
ATOM 634 C CA . PRO A 1 86 ? -2.735 -5.835 -0.126 1.00 95.50 86 PRO A CA 1
ATOM 635 C C . PRO A 1 86 ? -1.796 -6.992 0.222 1.00 95.50 86 PRO A C 1
ATOM 637 O O . PRO A 1 86 ? -2.208 -7.936 0.890 1.00 95.50 86 PRO A O 1
ATOM 640 N N . ARG A 1 87 ? -0.508 -6.894 -0.140 1.00 95.69 87 ARG A N 1
ATOM 641 C CA . ARG A 1 87 ? 0.510 -7.879 0.252 1.00 95.69 87 ARG A CA 1
ATOM 642 C C . ARG A 1 87 ? 0.682 -7.962 1.770 1.00 95.69 87 ARG A C 1
ATOM 644 O O . ARG A 1 87 ? 0.725 -9.060 2.316 1.00 95.69 87 ARG A O 1
ATOM 651 N N . GLY A 1 88 ? 0.776 -6.822 2.456 1.00 96.06 88 GLY A N 1
ATOM 652 C CA . GLY A 1 88 ? 0.883 -6.773 3.915 1.00 96.06 88 GLY A CA 1
ATOM 653 C C . GLY A 1 88 ? -0.332 -7.400 4.598 1.00 96.06 88 GLY A C 1
ATOM 654 O O . GLY A 1 88 ? -0.179 -8.201 5.520 1.00 96.06 88 GLY A O 1
ATOM 655 N N . TRP A 1 89 ? -1.531 -7.101 4.099 1.00 96.00 89 TRP A N 1
ATOM 656 C CA . TRP A 1 89 ? -2.782 -7.662 4.605 1.00 96.00 89 TRP A CA 1
ATOM 657 C C . TRP A 1 89 ? -2.888 -9.177 4.354 1.00 96.00 89 TRP A C 1
ATOM 659 O O . TRP A 1 89 ? -3.056 -9.942 5.303 1.00 96.00 89 TRP A O 1
ATOM 669 N N . LEU A 1 90 ? -2.676 -9.634 3.114 1.00 94.88 90 LEU A N 1
ATOM 670 C CA . LEU A 1 90 ? -2.725 -11.054 2.726 1.00 94.88 90 LEU A CA 1
ATOM 671 C C . LEU A 1 90 ? -1.662 -11.915 3.422 1.00 94.88 90 LEU A C 1
ATOM 673 O O . LEU A 1 90 ? -1.852 -13.114 3.619 1.00 94.88 90 LEU A O 1
ATOM 677 N N . GLU A 1 91 ? -0.535 -11.327 3.814 1.00 95.00 91 GLU A N 1
ATOM 678 C CA . GLU A 1 91 ? 0.507 -12.020 4.575 1.00 95.00 91 GLU A CA 1
ATOM 679 C C . GLU A 1 91 ? 0.347 -11.858 6.101 1.00 95.00 91 GLU A C 1
ATOM 681 O O . GLU A 1 91 ? 1.255 -12.209 6.858 1.00 95.00 91 GLU A O 1
ATOM 686 N N . GLY A 1 92 ? -0.800 -11.348 6.567 1.00 93.75 92 GLY A N 1
ATOM 687 C CA . GLY A 1 92 ? -1.174 -11.305 7.984 1.00 93.75 92 GLY A CA 1
ATOM 688 C C . GLY A 1 92 ? -0.444 -10.243 8.811 1.00 93.75 92 GLY A C 1
ATOM 689 O O . GLY A 1 92 ? -0.293 -10.398 10.023 1.00 93.75 92 GLY A O 1
ATOM 690 N N . ARG A 1 93 ? 0.050 -9.174 8.175 1.00 95.50 93 ARG A N 1
ATOM 691 C CA . ARG A 1 93 ? 0.758 -8.058 8.835 1.00 95.50 93 ARG A CA 1
ATOM 692 C C . ARG A 1 93 ? -0.102 -6.815 9.066 1.00 95.50 93 ARG A C 1
ATOM 694 O O . ARG A 1 93 ? 0.406 -5.824 9.580 1.00 95.50 93 ARG A O 1
ATOM 701 N N . ALA A 1 94 ? -1.387 -6.880 8.727 1.00 93.25 94 ALA A N 1
ATOM 702 C CA . ALA A 1 94 ? -2.371 -5.835 9.006 1.00 93.25 94 ALA A CA 1
ATOM 703 C C . ALA A 1 94 ? -3.079 -5.988 10.369 1.00 93.25 94 ALA A C 1
ATOM 705 O O . ALA A 1 94 ? -3.989 -5.226 10.659 1.00 93.25 94 ALA A O 1
ATOM 706 N N . ASP A 1 95 ? -2.669 -6.949 11.203 1.00 90.31 95 ASP A N 1
ATOM 707 C CA . ASP A 1 95 ? -3.099 -7.066 12.602 1.00 90.31 95 ASP A CA 1
ATOM 708 C C . ASP A 1 95 ? -1.922 -6.680 13.516 1.00 90.31 95 ASP A C 1
ATOM 710 O O . ASP A 1 95 ? -0.912 -7.396 13.490 1.00 90.31 95 ASP A O 1
ATOM 714 N N . PRO A 1 96 ? -1.992 -5.581 14.295 1.00 92.88 96 PRO A N 1
ATOM 715 C CA . PRO A 1 96 ? -3.172 -4.739 14.523 1.00 92.88 96 PRO A CA 1
ATOM 716 C C . PRO A 1 96 ? -3.528 -3.816 13.333 1.00 92.88 96 PRO A C 1
ATOM 718 O O . PRO A 1 96 ? -2.645 -3.453 12.549 1.00 92.88 96 PRO A O 1
ATOM 721 N N . PRO A 1 97 ? -4.805 -3.380 13.226 1.00 93.56 97 PRO A N 1
ATOM 722 C CA . PRO A 1 97 ? -5.374 -2.662 12.072 1.00 93.56 97 PRO A CA 1
ATOM 723 C C . PRO A 1 97 ? -4.922 -1.201 11.930 1.00 93.56 97 PRO A C 1
ATOM 725 O O . PRO A 1 97 ? -5.543 -0.408 11.226 1.00 93.56 97 PRO A O 1
ATOM 728 N N . ASP A 1 98 ? -3.831 -0.828 12.591 1.00 94.50 98 ASP A N 1
ATOM 729 C CA . ASP A 1 98 ? -3.150 0.461 12.457 1.00 94.50 98 ASP A CA 1
ATOM 730 C C . ASP A 1 98 ? -1.939 0.394 11.505 1.00 94.50 98 ASP A C 1
ATOM 732 O O . ASP A 1 98 ? -1.323 1.416 11.207 1.00 94.50 98 ASP A O 1
ATOM 736 N N . GLY A 1 99 ? -1.594 -0.803 11.016 1.00 94.69 99 GLY A N 1
ATOM 737 C CA . GLY A 1 99 ? -0.469 -1.024 10.110 1.00 94.69 99 GLY A CA 1
ATOM 738 C C . GLY A 1 99 ? 0.897 -1.057 10.804 1.00 94.69 99 GLY A C 1
ATOM 739 O O . GLY A 1 99 ? 1.921 -1.162 10.136 1.00 94.69 99 GLY A O 1
ATOM 740 N N . SER A 1 100 ? 0.964 -1.029 12.135 1.00 96.25 100 SER A N 1
ATOM 741 C CA . SER A 1 100 ? 2.229 -1.019 12.891 1.00 96.25 100 SER A CA 1
ATOM 742 C C . SER A 1 100 ? 3.106 -2.261 12.683 1.00 96.25 100 SER A C 1
ATOM 744 O O . SER A 1 100 ? 4.305 -2.220 12.967 1.00 96.25 100 SER A O 1
ATOM 746 N N . ARG A 1 101 ? 2.542 -3.362 12.166 1.00 97.00 101 ARG A N 1
ATOM 747 C CA . ARG A 1 101 ? 3.268 -4.602 11.835 1.00 97.00 101 ARG A CA 1
ATOM 748 C C . ARG A 1 101 ? 3.672 -4.732 10.365 1.00 97.00 101 ARG A C 1
ATOM 750 O O . ARG A 1 101 ? 4.320 -5.722 10.008 1.00 97.00 101 ARG A O 1
ATOM 757 N N . LEU A 1 102 ? 3.360 -3.739 9.536 1.00 97.06 102 LEU A N 1
ATOM 758 C CA . LEU A 1 102 ? 3.829 -3.669 8.157 1.00 97.06 102 LEU A CA 1
ATOM 759 C C . LEU A 1 102 ? 5.356 -3.542 8.113 1.00 97.06 102 LEU A C 1
ATOM 761 O O . LEU A 1 102 ? 5.971 -2.780 8.863 1.00 97.06 102 LEU A O 1
ATOM 765 N N . ASN A 1 103 ? 5.976 -4.304 7.217 1.00 96.81 103 ASN A N 1
ATOM 766 C CA . ASN A 1 103 ? 7.416 -4.285 7.013 1.00 96.81 103 ASN A CA 1
ATOM 767 C C . ASN A 1 103 ? 7.829 -3.201 6.004 1.00 96.81 103 ASN A C 1
ATOM 769 O O . ASN A 1 103 ? 7.003 -2.535 5.384 1.00 96.81 103 ASN A O 1
ATOM 773 N N . GLN A 1 104 ? 9.138 -3.033 5.814 1.00 96.06 104 GLN A N 1
ATOM 774 C CA . GLN A 1 104 ? 9.669 -2.014 4.909 1.00 96.06 104 GLN A CA 1
ATOM 775 C C . GLN A 1 104 ? 9.127 -2.134 3.478 1.00 96.06 104 GLN A C 1
ATOM 777 O O . GLN A 1 104 ? 8.843 -1.113 2.858 1.00 96.06 104 GLN A O 1
ATOM 782 N N . ILE A 1 105 ? 8.966 -3.352 2.960 1.00 95.38 105 ILE A N 1
ATOM 783 C CA . ILE A 1 105 ? 8.454 -3.556 1.604 1.00 95.38 105 ILE A CA 1
ATOM 784 C C . ILE A 1 105 ? 6.987 -3.109 1.562 1.00 95.38 105 ILE A C 1
ATOM 786 O O . ILE A 1 105 ? 6.604 -2.431 0.622 1.00 95.38 105 ILE A O 1
ATOM 790 N N . ASP A 1 106 ? 6.176 -3.403 2.592 1.00 96.62 106 ASP A N 1
ATOM 791 C CA . ASP A 1 106 ? 4.743 -3.036 2.644 1.00 96.62 106 ASP A CA 1
ATOM 792 C C . ASP A 1 106 ? 4.553 -1.523 2.548 1.00 96.62 106 ASP A C 1
ATOM 794 O O . ASP A 1 106 ? 3.742 -1.039 1.756 1.00 96.62 106 ASP A O 1
ATOM 798 N N . TRP A 1 107 ? 5.366 -0.783 3.302 1.00 95.88 107 TRP A N 1
ATOM 799 C CA . TRP A 1 107 ? 5.370 0.676 3.294 1.00 95.88 107 TRP A CA 1
ATOM 800 C C . TRP A 1 107 ? 5.860 1.271 1.976 1.00 95.88 107 TRP A C 1
ATOM 802 O O . TRP A 1 107 ? 5.409 2.344 1.580 1.00 95.88 107 TRP A O 1
ATOM 812 N N . GLN A 1 108 ? 6.818 0.619 1.317 1.00 94.12 108 GLN A N 1
ATOM 813 C CA . GLN A 1 108 ? 7.418 1.133 0.087 1.00 94.12 108 GLN A CA 1
ATOM 814 C C . GLN A 1 108 ? 6.643 0.758 -1.172 1.00 94.12 108 GLN A C 1
ATOM 816 O O . GLN A 1 108 ? 6.797 1.450 -2.177 1.00 94.12 108 GLN A O 1
ATOM 821 N N . SER A 1 109 ? 5.865 -0.324 -1.125 1.00 94.56 109 SER A N 1
ATOM 822 C CA . SER A 1 109 ? 5.197 -0.881 -2.295 1.00 94.56 109 SER A CA 1
ATOM 823 C C . SER A 1 109 ? 3.706 -0.570 -2.355 1.00 94.56 109 SER A C 1
ATOM 825 O O . SER A 1 109 ? 3.166 -0.530 -3.453 1.00 94.56 109 SER A O 1
ATOM 827 N N . GLY A 1 110 ? 3.025 -0.341 -1.224 1.00 96.44 110 GLY A N 1
ATOM 828 C CA . GLY A 1 110 ? 1.580 -0.097 -1.228 1.00 96.44 110 GLY A CA 1
ATOM 829 C C . GLY A 1 110 ? 0.831 -1.179 -2.013 1.00 96.44 110 GLY A C 1
ATOM 830 O O . GLY A 1 110 ? 0.905 -2.362 -1.671 1.00 96.44 110 GLY A O 1
ATOM 831 N N . VAL A 1 111 ? 0.164 -0.775 -3.096 1.00 96.62 111 VAL A N 1
ATOM 832 C CA . VAL A 1 111 ? -0.387 -1.695 -4.096 1.00 96.62 111 VAL A CA 1
ATOM 833 C C . VAL A 1 111 ? 0.691 -2.036 -5.127 1.00 96.62 111 VAL A C 1
ATOM 835 O O . VAL A 1 111 ? 1.044 -1.216 -5.982 1.00 96.62 111 VAL A O 1
ATOM 838 N N . ASP A 1 112 ? 1.210 -3.259 -5.038 1.00 94.31 112 ASP A N 1
ATOM 839 C CA . ASP A 1 112 ? 2.395 -3.683 -5.776 1.00 94.31 112 ASP A CA 1
ATOM 840 C C . ASP A 1 112 ? 2.118 -4.464 -7.069 1.00 94.31 112 ASP A C 1
ATOM 842 O O . ASP A 1 112 ? 0.981 -4.816 -7.398 1.00 94.31 112 ASP A O 1
ATOM 846 N N . CYS A 1 113 ? 3.188 -4.676 -7.842 1.00 94.12 113 CYS A N 1
ATOM 847 C CA . CYS A 1 113 ? 3.134 -5.317 -9.151 1.00 94.12 113 CYS A CA 1
ATOM 848 C C . CYS A 1 113 ? 2.547 -6.728 -9.064 1.00 94.12 113 CYS A C 1
ATOM 850 O O . CYS A 1 113 ? 1.691 -7.088 -9.868 1.00 94.12 113 CYS A O 1
ATOM 852 N N . ASP A 1 114 ? 3.008 -7.524 -8.101 1.00 93.88 114 ASP A N 1
ATOM 853 C CA . ASP A 1 114 ? 2.632 -8.929 -8.010 1.00 93.88 114 ASP A CA 1
ATOM 854 C C . ASP A 1 114 ? 1.175 -9.079 -7.556 1.00 93.88 114 ASP A C 1
ATOM 856 O O . ASP A 1 114 ? 0.448 -9.898 -8.108 1.00 93.88 114 ASP A O 1
ATOM 860 N N . PHE A 1 115 ? 0.693 -8.215 -6.657 1.00 93.31 115 PHE A N 1
ATOM 861 C CA . PHE A 1 115 ? -0.734 -8.105 -6.366 1.00 93.31 115 PHE A CA 1
ATOM 862 C C . PHE A 1 115 ? -1.551 -7.784 -7.616 1.00 93.31 115 PHE A C 1
ATOM 864 O O . PHE A 1 115 ? -2.400 -8.587 -8.001 1.00 93.31 115 PHE A O 1
ATOM 871 N N . CYS A 1 116 ? -1.273 -6.663 -8.286 1.00 91.38 116 CYS A N 1
ATOM 872 C CA . CYS A 1 116 ? -2.048 -6.242 -9.454 1.00 91.38 116 CYS A CA 1
ATOM 873 C C . CYS A 1 116 ? -2.046 -7.290 -10.574 1.00 91.38 116 CYS A C 1
ATOM 875 O O . CYS A 1 116 ? -3.087 -7.553 -11.170 1.00 91.38 116 CYS A O 1
ATOM 877 N N . HIS A 1 117 ? -0.898 -7.910 -10.851 1.00 92.25 117 HIS A N 1
ATOM 878 C CA . HIS A 1 117 ? -0.754 -8.885 -11.934 1.00 92.25 117 HIS A CA 1
ATOM 879 C C . HIS A 1 117 ? -1.139 -10.325 -11.549 1.00 92.25 117 HIS A C 1
ATOM 881 O O . HIS A 1 117 ? -1.073 -11.227 -12.389 1.00 92.25 117 HIS A O 1
ATOM 887 N N . ARG A 1 118 ? -1.556 -10.562 -10.302 1.00 91.38 118 ARG A N 1
ATOM 888 C CA . ARG A 1 118 ? -2.167 -11.826 -9.864 1.00 91.38 118 ARG A CA 1
ATOM 889 C C . ARG A 1 118 ? -3.642 -11.685 -9.516 1.00 91.38 118 ARG A C 1
ATOM 891 O O . ARG A 1 118 ? -4.241 -12.692 -9.148 1.00 91.38 118 ARG A O 1
ATOM 898 N N . LEU A 1 119 ? -4.234 -10.498 -9.639 1.00 89.06 119 LEU A N 1
ATOM 899 C CA . LEU A 1 119 ? -5.679 -10.333 -9.506 1.00 89.06 119 LEU A CA 1
ATOM 900 C C . LEU A 1 119 ? -6.401 -11.217 -10.531 1.00 89.06 119 LEU A C 1
ATOM 902 O O . LEU A 1 119 ? -6.179 -11.103 -11.737 1.00 89.06 119 LEU A O 1
ATOM 906 N N . ASP A 1 120 ? -7.250 -12.116 -10.039 1.00 85.12 120 ASP A N 1
ATOM 907 C CA . ASP A 1 120 ? -8.113 -12.943 -10.872 1.00 85.12 120 ASP A CA 1
ATOM 908 C C . ASP A 1 120 ? -9.417 -12.190 -11.134 1.00 85.12 120 ASP A C 1
ATOM 910 O O . ASP A 1 120 ? -10.205 -11.932 -10.229 1.00 85.12 120 ASP A O 1
ATOM 914 N N . VAL A 1 121 ? -9.613 -11.806 -12.391 1.00 70.19 121 VAL A N 1
ATOM 915 C CA . VAL A 1 121 ? -10.768 -11.031 -12.856 1.00 70.19 121 VAL A CA 1
ATOM 916 C C . VAL A 1 121 ? -11.961 -11.911 -13.255 1.00 70.19 121 VAL A C 1
ATOM 918 O O . VAL A 1 121 ? -13.019 -11.389 -13.617 1.00 70.19 121 VAL A O 1
ATOM 921 N N . GLY A 1 122 ? -11.784 -13.238 -13.253 1.00 63.69 122 GLY A N 1
ATOM 922 C CA . GLY A 1 122 ? -12.720 -14.211 -13.820 1.00 63.69 122 GLY A CA 1
ATOM 923 C C . GLY A 1 122 ? -13.867 -14.648 -12.905 1.00 63.69 122 GLY A C 1
ATOM 924 O O . GLY A 1 122 ? -14.756 -15.365 -13.362 1.00 63.69 122 GLY A O 1
ATOM 925 N N . ASP A 1 123 ? -13.881 -14.227 -11.641 1.00 61.19 123 ASP A N 1
ATOM 926 C CA . ASP A 1 123 ? -14.831 -14.678 -10.613 1.00 61.19 123 ASP A CA 1
ATOM 927 C C . ASP A 1 123 ? -16.040 -13.746 -10.404 1.00 61.19 123 ASP A C 1
ATOM 929 O O . ASP A 1 123 ? -16.882 -13.993 -9.540 1.00 61.19 123 ASP A O 1
ATOM 933 N N . GLY A 1 124 ? -16.171 -12.699 -11.224 1.00 60.16 124 GLY A N 1
ATOM 934 C CA . GLY A 1 124 ? -17.275 -11.749 -11.118 1.00 60.16 124 GLY A CA 1
ATOM 935 C C . GLY A 1 124 ? -17.068 -10.676 -10.050 1.00 60.16 124 GLY A C 1
ATOM 936 O O . GLY A 1 124 ? -18.048 -10.288 -9.421 1.00 60.16 124 GLY A O 1
ATOM 937 N N . HIS A 1 125 ? -15.823 -10.206 -9.875 1.00 58.75 125 HIS A N 1
ATOM 938 C CA . HIS A 1 125 ? -15.418 -8.992 -9.150 1.00 58.75 125 HIS A CA 1
ATOM 939 C C . HIS A 1 125 ? -16.454 -8.460 -8.165 1.00 58.75 125 HIS A C 1
ATOM 941 O O . HIS A 1 125 ? -17.282 -7.595 -8.481 1.00 58.75 125 HIS A O 1
ATOM 947 N N . ILE A 1 126 ? -16.355 -8.923 -6.929 1.00 60.09 126 ILE A N 1
ATOM 948 C CA . ILE A 1 126 ? -17.103 -8.313 -5.850 1.00 60.09 126 ILE A CA 1
ATOM 949 C C . ILE A 1 126 ? -16.307 -7.062 -5.433 1.00 60.09 126 ILE A C 1
ATOM 951 O O . ILE A 1 126 ? -15.124 -7.124 -5.106 1.00 60.09 126 ILE A O 1
ATOM 955 N N . GLY A 1 127 ? -16.916 -5.878 -5.549 1.00 74.31 127 GLY A N 1
ATOM 956 C CA . GLY A 1 127 ? -16.269 -4.606 -5.201 1.00 74.31 127 GLY A CA 1
ATOM 957 C C . GLY A 1 127 ? -15.894 -4.503 -3.714 1.00 74.31 127 GLY A C 1
ATOM 958 O O . GLY A 1 127 ? -16.069 -5.436 -2.933 1.00 74.31 127 GLY A O 1
ATOM 959 N N . ASN A 1 128 ? -15.413 -3.336 -3.280 1.00 78.00 128 ASN A N 1
ATOM 960 C CA . ASN A 1 128 ? -15.077 -3.070 -1.870 1.00 78.00 128 ASN A CA 1
ATOM 961 C C . ASN A 1 128 ? -14.007 -4.020 -1.299 1.00 78.00 128 ASN A C 1
ATOM 963 O O . ASN A 1 128 ? -14.176 -4.552 -0.204 1.00 78.00 128 ASN A O 1
ATOM 967 N N . SER A 1 129 ? -12.906 -4.226 -2.034 1.00 81.69 129 SER A N 1
ATOM 968 C CA . SER A 1 129 ? -11.743 -5.049 -1.638 1.00 81.69 129 SER A CA 1
ATOM 969 C C . SER A 1 129 ? -11.949 -6.572 -1.610 1.00 81.69 129 SER A C 1
ATOM 971 O O . SER A 1 129 ? -11.055 -7.310 -1.199 1.00 81.69 129 SER A O 1
ATOM 973 N N . GLN A 1 130 ? -13.082 -7.074 -2.100 1.00 86.19 130 GLN A N 1
ATOM 974 C CA . GLN A 1 130 ? -13.364 -8.510 -2.225 1.00 86.19 130 GLN A CA 1
ATOM 975 C C . GLN A 1 130 ? -12.697 -9.116 -3.474 1.00 86.19 130 GLN A C 1
ATOM 977 O O . GLN A 1 130 ? -13.356 -9.680 -4.342 1.00 86.19 130 GLN A O 1
ATOM 982 N N . TYR A 1 131 ? -11.376 -8.951 -3.578 1.00 87.94 131 TYR A N 1
ATOM 983 C CA . TYR A 1 131 ? -10.570 -9.465 -4.682 1.00 87.94 131 TYR A CA 1
ATOM 984 C C . TYR A 1 131 ? -10.148 -10.925 -4.475 1.00 87.94 131 TYR A C 1
ATOM 986 O O . TYR A 1 131 ? -9.912 -11.366 -3.347 1.00 87.94 131 TYR A O 1
ATOM 994 N N . THR A 1 132 ? -9.956 -11.641 -5.581 1.00 90.00 132 THR A N 1
ATOM 995 C CA . THR A 1 132 ? -9.272 -12.938 -5.608 1.00 90.00 132 THR A CA 1
ATOM 996 C C . THR A 1 132 ? -7.878 -12.764 -6.198 1.00 90.00 132 THR A C 1
ATOM 998 O O . THR A 1 132 ? -7.698 -12.105 -7.220 1.00 90.00 132 THR A O 1
ATOM 1001 N N . VAL A 1 133 ? -6.874 -13.345 -5.544 1.00 90.75 133 VAL A N 1
ATOM 1002 C CA . VAL A 1 133 ? -5.484 -13.371 -6.007 1.00 90.75 133 VAL A CA 1
ATOM 1003 C C . VAL A 1 133 ? -5.128 -14.799 -6.394 1.00 90.75 133 VAL A C 1
ATOM 1005 O O . VAL A 1 133 ? -5.297 -15.737 -5.617 1.00 90.75 133 VAL A O 1
ATOM 1008 N N . ALA A 1 134 ? -4.606 -14.971 -7.600 1.00 90.69 134 ALA A N 1
ATOM 1009 C CA . ALA A 1 134 ? -4.209 -16.266 -8.110 1.00 90.69 134 ALA A CA 1
ATOM 1010 C C . ALA A 1 134 ? -3.037 -16.850 -7.296 1.00 90.69 134 ALA A C 1
ATOM 1012 O O . ALA A 1 134 ? -2.003 -16.204 -7.092 1.00 90.69 134 ALA A O 1
ATOM 1013 N N . ASP A 1 135 ? -3.16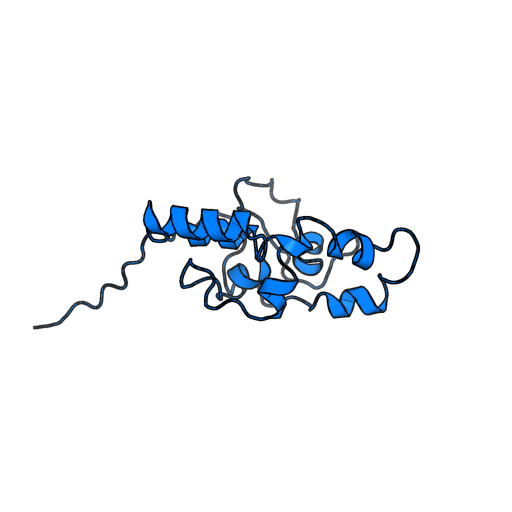5 -18.113 -6.877 1.00 91.56 135 ASP A N 1
ATOM 1014 C CA . ASP A 1 135 ? -2.122 -18.867 -6.161 1.00 91.56 135 ASP A CA 1
ATOM 1015 C C . ASP A 1 135 ? -1.078 -19.454 -7.133 1.00 91.56 135 ASP A C 1
ATOM 1017 O O . ASP A 1 135 ? -0.858 -20.661 -7.220 1.00 91.56 135 ASP A O 1
ATOM 1021 N N . ARG A 1 136 ? -0.481 -18.582 -7.948 1.00 88.19 136 ARG A N 1
ATOM 1022 C CA . ARG A 1 136 ? 0.553 -18.893 -8.944 1.00 88.19 136 ARG A CA 1
ATOM 1023 C C . ARG A 1 136 ? 1.489 -17.698 -9.107 1.00 88.19 136 ARG A C 1
ATOM 1025 O O . ARG A 1 136 ? 1.175 -16.606 -8.644 1.00 88.19 136 ARG A O 1
ATOM 1032 N N . SER A 1 137 ? 2.618 -17.903 -9.780 1.00 80.12 137 SER A N 1
ATOM 1033 C CA . SER A 1 137 ? 3.478 -16.795 -10.208 1.00 80.12 137 SER A CA 1
ATOM 1034 C C . SER A 1 137 ? 2.721 -15.830 -11.121 1.00 80.12 137 SER A C 1
ATOM 1036 O O . SER A 1 137 ? 1.744 -16.238 -11.758 1.00 80.12 137 SER A O 1
ATOM 1038 N N . VAL A 1 138 ? 3.211 -14.588 -11.215 1.00 78.00 138 VAL A N 1
ATOM 1039 C CA . VAL A 1 138 ? 2.706 -13.547 -12.125 1.00 78.00 138 VAL A CA 1
ATOM 1040 C C . VAL A 1 138 ? 2.271 -14.150 -13.460 1.00 78.00 138 VAL A C 1
ATOM 1042 O O . VAL A 1 138 ? 3.055 -14.788 -14.167 1.00 78.00 138 VAL A O 1
ATOM 1045 N N . SER A 1 139 ? 0.995 -13.961 -13.779 1.00 62.28 139 SER A N 1
ATOM 1046 C CA . SER A 1 139 ? 0.397 -14.391 -15.034 1.00 62.28 139 SER A CA 1
ATOM 1047 C C . SER A 1 139 ? 0.553 -13.253 -16.032 1.00 62.28 139 SER A C 1
ATOM 1049 O O . SER A 1 139 ? -0.200 -12.287 -15.975 1.00 62.28 139 SER A O 1
ATOM 1051 N N . PHE A 1 140 ? 1.516 -13.348 -16.947 1.00 56.59 140 PHE A N 1
ATOM 1052 C CA . PHE A 1 140 ? 1.505 -12.494 -18.133 1.00 56.59 140 PHE A CA 1
ATOM 1053 C C . PHE A 1 140 ? 0.444 -13.045 -19.087 1.00 56.59 140 PHE A C 1
ATOM 1055 O O . PHE A 1 140 ? 0.622 -14.124 -19.655 1.00 56.59 140 PHE A O 1
ATOM 1062 N N . GLY A 1 141 ? -0.677 -12.339 -19.196 1.00 40.31 141 GLY A N 1
ATOM 1063 C CA . GLY A 1 141 ? -1.748 -12.605 -20.153 1.00 40.31 141 GLY A CA 1
ATOM 1064 C C . GLY A 1 141 ? -2.230 -11.296 -20.732 1.00 40.31 141 GLY A C 1
ATOM 1065 O O . GLY A 1 141 ? -2.715 -10.478 -19.922 1.00 40.31 141 GLY A O 1
#

Radius of gyration: 16.4 Å; chains: 1; bounding box: 33×32×60 Å

pLDDT: mean 86.46, std 16.6, range [34.94, 98.38]

Secondary structure (DSSP, 8-state):
---------------SS--TT--SSPPPPHHHHHTTSSSSTT-HHHHHHTSHHHHTTT-HHHHHHHHHHHHHSTTTHHHHHHHHSHHHHHTT---STTSTT--HHHHHHSS-HHHHHHEE-TT---STT--EE-SSS----

Foldseek 3Di:
DDDPPPPPPQDPPPFAAQAAPPAPAAFDQLVVVCVPQDDDPPRPSVVLQPDCQQQLQPPPVLLVVQVVCCVVRNQPLLLSCCQQQVNCRNNPQCVVSSSPSPDPSSNRGRNHDFNVQQWDPPPPDDPSSNTYGHNDGRDDD

Sequence (141 aa):
MLALLGVVALFQIQLPGTQPGELRHRFSDPTTCHNCHRGFDGSAGDTWTGSMMANAARDPIFLAALTIANQDVPGSGDLCLRCHTPRGWLEGRADPPDGSRLNQIDWQSGVDCDFCHRLDVGDGHIGNSQYTVADRSVSFG